Protein AF-A0A068MYV9-F1 (afdb_monomer_lite)

Secondary structure (DSSP, 8-state):
--EEEEEEES---HHHHHHHHHTS-SS-TTHHHHPPEEEEEEESTTSTT-EEEEEEETTEEEEEEESSHHHHHHHHHHHHTTTPPPPEEEEEEHHHHHHHHHHHT-EEEEE-TT------S-B-SS----TT-S-SSSSTT---S-------------HHHHHHHHHHHTT--

Sequence (173 aa):
MLSLSYVVGGPIDFSRTALARYAGRNRKLLDFADSMRVYVLLFNAGTDNEGIHTVQMGGRNKILMFASEDDATRYALLLEAQDFPPPTIEAMDSRDIEEFCQEAGYDYETVAEGMLAIPPEKNVAEPEWDPDGVLQAAREAQASDAGPTEEKPETEFSDAELENIRRRLEGLL

Foldseek 3Di:
DAKAKAWEWEPLVLPVVVVVVVPDDPPVPVVVVPWAKWKFWWDPPPDPTITTIWMDDPNATETETESDPVLNQVQQVLVVVLVDDRTDIDIDTVVSVVVVCVVLVHHYDYQYPPRHDHGGNHYDPDRPHDNPPPDPPPPVVPPDDDDDDDDDDDPDDDPVNVVVVVVVVVVPD

pLDDT: mean 71.31, std 19.79, range [30.95, 96.62]

Structure (mmCIF, N/CA/C/O backbone):
data_AF-A0A068MYV9-F1
#
_entry.id   AF-A0A068MYV9-F1
#
loop_
_atom_site.group_PDB
_atom_site.id
_atom_site.type_symbol
_atom_site.label_atom_id
_atom_site.label_alt_id
_atom_site.label_comp_id
_atom_site.label_asym_id
_atom_site.label_entity_id
_atom_site.label_seq_id
_atom_site.pdbx_PDB_ins_code
_atom_site.Cartn_x
_atom_site.Cartn_y
_atom_site.Cartn_z
_atom_site.occupancy
_atom_site.B_iso_or_equiv
_atom_site.auth_seq_id
_atom_site.auth_comp_id
_atom_site.auth_asym_id
_atom_site.auth_atom_id
_atom_site.pdbx_PDB_model_num
ATOM 1 N N . MET A 1 1 ? -14.840 2.133 -17.498 1.00 46.38 1 MET A N 1
ATOM 2 C CA . MET A 1 1 ? -14.265 2.563 -16.209 1.00 46.38 1 MET A CA 1
ATOM 3 C C . MET A 1 1 ? -12.763 2.593 -16.426 1.00 46.38 1 MET A C 1
ATOM 5 O O . MET A 1 1 ? -12.207 1.547 -16.719 1.00 46.38 1 MET A O 1
ATOM 9 N N . LEU A 1 2 ? -12.153 3.778 -16.483 1.00 47.78 2 LEU A N 1
ATOM 10 C CA . LEU A 1 2 ? -10.697 3.901 -16.602 1.00 47.78 2 LEU A CA 1
ATOM 11 C C . LEU A 1 2 ? -10.122 3.660 -15.204 1.00 47.78 2 LEU A C 1
ATOM 13 O O . LEU A 1 2 ? -10.666 4.192 -14.238 1.00 47.78 2 LEU A O 1
ATOM 17 N N . SER A 1 3 ? -9.110 2.807 -15.101 1.00 59.75 3 SER A N 1
ATOM 18 C CA . SER A 1 3 ? -8.414 2.534 -13.849 1.00 59.75 3 SER A CA 1
ATOM 19 C C . SER A 1 3 ? -6.960 2.945 -14.012 1.00 59.75 3 SER A C 1
ATOM 21 O O . SER A 1 3 ? -6.414 2.769 -15.104 1.00 59.75 3 SER A O 1
ATOM 23 N N . LEU A 1 4 ? -6.394 3.567 -12.978 1.00 62.25 4 LEU A N 1
ATOM 24 C CA . LEU A 1 4 ? -5.012 4.029 -12.979 1.00 62.25 4 LEU A CA 1
ATOM 25 C C . LEU A 1 4 ? -4.287 3.609 -11.705 1.00 62.25 4 LEU A C 1
ATOM 27 O O . LEU A 1 4 ? -4.865 3.642 -10.622 1.00 62.25 4 LEU A O 1
ATOM 31 N N . SER A 1 5 ? -3.021 3.241 -11.847 1.00 68.94 5 SER A N 1
ATOM 32 C CA . SER A 1 5 ? -2.115 2.974 -10.727 1.00 68.94 5 SER A CA 1
ATOM 33 C C . SER A 1 5 ? -1.426 4.263 -10.284 1.00 68.94 5 SER A C 1
ATOM 35 O O . SER A 1 5 ? -0.937 5.017 -11.130 1.00 68.94 5 SER A O 1
ATOM 37 N N . TYR A 1 6 ? -1.389 4.510 -8.972 1.00 73.00 6 TYR A N 1
ATOM 38 C CA . TYR A 1 6 ? -0.860 5.744 -8.392 1.00 73.00 6 TYR A CA 1
ATOM 39 C C . TYR A 1 6 ? -0.249 5.519 -6.992 1.00 73.00 6 TYR A C 1
ATOM 41 O O . TYR A 1 6 ? -0.622 4.568 -6.302 1.00 73.00 6 TYR A O 1
ATOM 49 N N . VAL A 1 7 ? 0.691 6.364 -6.553 1.00 69.75 7 VAL A N 1
ATOM 50 C CA . VAL A 1 7 ? 1.304 6.294 -5.210 1.00 69.75 7 VAL A CA 1
ATOM 51 C C . VAL A 1 7 ? 0.941 7.547 -4.430 1.00 69.75 7 VAL A C 1
ATOM 53 O O . VAL A 1 7 ? 1.348 8.647 -4.786 1.00 69.75 7 VAL A O 1
ATOM 56 N N . VAL A 1 8 ? 0.194 7.381 -3.345 1.00 68.75 8 VAL A N 1
ATOM 57 C CA . VAL A 1 8 ? -0.114 8.491 -2.441 1.00 68.75 8 VAL A CA 1
ATOM 58 C C . VAL A 1 8 ? 0.996 8.575 -1.398 1.00 68.75 8 VAL A C 1
ATOM 60 O O . VAL A 1 8 ? 1.297 7.569 -0.753 1.00 68.75 8 VAL A O 1
ATOM 63 N N . GLY A 1 9 ? 1.583 9.760 -1.215 1.00 53.81 9 GLY A N 1
ATOM 64 C CA . GLY A 1 9 ? 2.523 10.025 -0.123 1.00 53.81 9 GLY A CA 1
ATOM 65 C C . GLY A 1 9 ? 2.095 11.192 0.765 1.00 53.81 9 GLY A C 1
ATOM 66 O O . GLY A 1 9 ? 1.185 11.949 0.444 1.00 53.81 9 GLY A O 1
ATOM 67 N N . GLY A 1 10 ? 2.738 11.252 1.924 1.00 54.00 10 GLY A N 1
ATOM 68 C CA . GLY A 1 10 ? 2.456 12.098 3.085 1.00 54.00 10 GLY A CA 1
ATOM 69 C C . GLY A 1 10 ? 3.138 11.455 4.302 1.00 54.00 10 GLY A C 1
ATOM 70 O O . GLY A 1 10 ? 3.766 10.409 4.133 1.00 54.00 10 GLY A O 1
ATOM 71 N N . PRO A 1 11 ? 3.050 12.000 5.529 1.00 50.38 11 PRO A N 1
ATOM 72 C CA . PRO A 1 11 ? 3.545 11.316 6.724 1.00 50.38 11 PRO A CA 1
ATOM 73 C C . PRO A 1 11 ? 2.639 10.119 7.041 1.00 50.38 11 PRO A C 1
ATOM 75 O O . PRO A 1 11 ? 1.851 10.134 7.986 1.00 50.38 11 PRO A O 1
ATOM 78 N N . ILE A 1 12 ? 2.724 9.076 6.220 1.00 54.69 12 ILE A N 1
ATOM 79 C CA . ILE A 1 12 ? 2.036 7.809 6.404 1.00 54.69 12 ILE A CA 1
ATOM 80 C C . ILE A 1 12 ? 2.857 7.003 7.415 1.00 54.69 12 ILE A C 1
ATOM 82 O O . ILE A 1 12 ? 3.442 5.969 7.129 1.00 54.69 12 ILE A O 1
ATOM 86 N N . ASP A 1 13 ? 2.969 7.535 8.628 1.00 58.72 13 ASP A N 1
ATOM 87 C CA . ASP A 1 13 ? 3.789 6.955 9.682 1.00 58.72 13 ASP A CA 1
ATOM 88 C C . ASP A 1 13 ? 3.028 5.825 10.376 1.00 58.72 13 ASP A C 1
ATOM 90 O O . ASP A 1 13 ? 2.658 5.902 11.553 1.00 58.72 13 ASP A O 1
ATOM 94 N N . PHE A 1 14 ? 2.740 4.760 9.632 1.00 58.34 14 PHE A N 1
ATOM 95 C CA . PHE A 1 14 ? 2.042 3.605 10.180 1.00 58.34 14 PHE A CA 1
ATOM 96 C C . PHE A 1 14 ? 2.845 2.952 11.309 1.00 58.34 14 PHE A C 1
ATOM 98 O O . PHE A 1 14 ? 2.265 2.501 12.294 1.00 58.34 14 PHE A O 1
ATOM 105 N N . SER A 1 15 ? 4.178 2.982 11.219 1.00 47.50 15 SER A N 1
ATOM 106 C CA . SER A 1 15 ? 5.093 2.379 12.192 1.00 47.50 15 SER A CA 1
ATOM 107 C C . SER A 1 15 ? 5.082 3.078 13.558 1.00 47.50 15 SER A C 1
ATOM 109 O O . SER A 1 15 ? 4.990 2.409 14.596 1.00 47.50 15 SER A O 1
ATOM 111 N N . ARG A 1 16 ? 5.143 4.419 13.621 1.00 50.44 16 ARG A N 1
ATOM 112 C CA . ARG A 1 16 ? 5.046 5.139 14.908 1.00 50.44 16 ARG A CA 1
ATOM 113 C C . ARG A 1 16 ? 3.612 5.224 15.397 1.00 50.44 16 ARG A C 1
ATOM 115 O O . ARG A 1 16 ? 3.406 5.189 16.611 1.00 50.44 16 ARG A O 1
ATOM 122 N N . THR A 1 17 ? 2.631 5.285 14.499 1.00 50.41 17 THR A N 1
ATOM 123 C CA . THR A 1 17 ? 1.217 5.319 14.885 1.00 50.41 17 THR A CA 1
ATOM 124 C C . THR A 1 17 ? 0.790 3.991 15.512 1.00 50.41 17 THR A C 1
ATOM 126 O O . THR A 1 17 ? 0.163 3.992 16.573 1.00 50.41 17 THR A O 1
ATOM 129 N N . ALA A 1 18 ? 1.239 2.865 14.952 1.00 49.78 18 ALA A N 1
ATOM 130 C CA . ALA A 1 18 ? 1.150 1.546 15.563 1.00 49.78 18 ALA A CA 1
ATOM 131 C C . ALA A 1 18 ? 1.759 1.572 16.976 1.00 49.78 18 ALA A C 1
ATOM 133 O O . ALA A 1 18 ? 1.032 1.484 17.968 1.00 49.78 18 ALA A O 1
ATOM 134 N N . LEU A 1 19 ? 3.078 1.769 17.109 1.00 48.09 19 LEU A N 1
ATOM 135 C CA . LEU A 1 19 ? 3.793 1.671 18.395 1.00 48.09 19 LEU A CA 1
ATOM 136 C C . LEU A 1 19 ? 3.258 2.616 19.488 1.00 48.09 19 LEU A C 1
ATOM 138 O O . LEU A 1 19 ? 3.126 2.201 20.644 1.00 48.09 19 LEU A O 1
ATOM 142 N N . ALA A 1 20 ? 2.890 3.853 19.144 1.00 52.88 20 ALA A N 1
ATOM 143 C CA . ALA A 1 20 ? 2.292 4.801 20.085 1.00 52.88 20 ALA A CA 1
ATOM 144 C C . ALA A 1 20 ? 0.920 4.330 20.605 1.00 52.88 20 ALA A C 1
ATOM 146 O O . ALA A 1 20 ? 0.582 4.566 21.769 1.00 52.88 20 ALA A O 1
ATOM 147 N N . ARG A 1 21 ? 0.138 3.611 19.788 1.00 53.53 21 ARG A N 1
ATOM 148 C CA . ARG A 1 21 ? -1.152 3.025 20.189 1.00 53.53 21 ARG A CA 1
ATOM 149 C C . ARG A 1 21 ? -0.988 1.791 21.083 1.00 53.53 21 ARG A C 1
ATOM 151 O O . ARG A 1 21 ? -1.820 1.603 21.978 1.00 53.53 21 ARG A O 1
ATOM 158 N N . TYR A 1 22 ? 0.069 0.993 20.892 1.00 50.81 22 TYR A N 1
ATOM 159 C CA . TYR A 1 22 ? 0.366 -0.197 21.712 1.00 50.81 22 TYR A CA 1
ATOM 160 C C . TYR A 1 22 ? 0.890 0.142 23.117 1.00 50.81 22 TYR A C 1
ATOM 162 O O . TYR A 1 22 ? 0.742 -0.660 24.039 1.00 50.81 22 TYR A O 1
ATOM 170 N N . ALA A 1 23 ? 1.457 1.335 23.320 1.00 52.28 23 ALA A N 1
ATOM 171 C CA . ALA A 1 23 ? 2.151 1.701 24.556 1.00 52.28 23 ALA A CA 1
ATOM 172 C C . ALA A 1 23 ? 1.248 2.063 25.761 1.00 52.28 23 ALA A C 1
ATOM 174 O O . ALA A 1 23 ? 1.778 2.395 26.821 1.00 52.28 23 ALA A O 1
ATOM 175 N N . GLY A 1 24 ? -0.092 2.016 25.659 1.00 48.81 24 GLY A N 1
ATOM 176 C CA . GLY A 1 24 ? -0.922 2.655 26.696 1.00 48.81 24 GLY A CA 1
ATOM 177 C C . GLY A 1 24 ? -2.366 2.208 26.926 1.00 48.81 24 GLY A C 1
ATOM 178 O O . GLY A 1 24 ? -3.101 2.969 27.555 1.00 48.81 24 GLY A O 1
ATOM 179 N N . ARG A 1 25 ? -2.841 1.035 26.477 1.00 52.06 25 ARG A N 1
ATOM 180 C CA . ARG A 1 25 ? -4.256 0.651 26.707 1.00 52.06 25 ARG A CA 1
ATOM 181 C C . ARG A 1 25 ? -4.455 -0.773 27.219 1.00 52.06 25 ARG A C 1
ATOM 183 O O . ARG A 1 25 ? -4.482 -1.741 26.474 1.00 52.06 25 ARG A O 1
ATOM 190 N N . ASN A 1 26 ? -4.750 -0.862 28.515 1.00 51.12 26 ASN A N 1
ATOM 191 C CA . ASN A 1 26 ? -5.072 -2.086 29.257 1.00 51.12 26 ASN A CA 1
ATOM 192 C C . ASN A 1 26 ? -6.508 -2.614 29.015 1.00 51.12 26 ASN A C 1
ATOM 194 O O . ASN A 1 26 ? -7.128 -3.197 29.902 1.00 51.12 26 ASN A O 1
ATOM 198 N N . ARG A 1 27 ? -7.099 -2.374 27.835 1.00 50.22 27 ARG A N 1
ATOM 199 C CA . ARG A 1 27 ? -8.462 -2.840 27.527 1.00 50.22 27 ARG A CA 1
ATOM 200 C C . ARG A 1 27 ? -8.742 -2.899 26.024 1.00 50.22 27 ARG A C 1
ATOM 202 O O . ARG A 1 27 ? -9.567 -2.125 25.568 1.00 50.22 27 ARG A O 1
ATOM 209 N N . LYS A 1 28 ? -8.063 -3.766 25.259 1.00 48.97 28 LYS A N 1
ATOM 210 C CA . LYS A 1 28 ? -8.470 -4.148 23.880 1.00 48.97 28 LYS A CA 1
ATOM 211 C C . LYS A 1 28 ? -7.760 -5.416 23.346 1.00 48.97 28 LYS A C 1
ATOM 213 O O . LYS A 1 28 ? -7.499 -5.546 22.162 1.00 48.97 28 LYS A O 1
ATOM 218 N N . LEU A 1 29 ? -7.477 -6.394 24.212 1.00 52.38 29 LEU A N 1
ATOM 219 C CA . LEU A 1 29 ? -6.915 -7.699 23.803 1.00 52.38 29 LEU A CA 1
ATOM 220 C C . LEU A 1 29 ? -7.854 -8.501 22.872 1.00 52.38 29 LEU A C 1
ATOM 222 O O . LEU A 1 29 ? -7.386 -9.335 22.112 1.00 52.38 29 LEU A O 1
ATOM 226 N N . LEU A 1 30 ? -9.163 -8.221 22.916 1.00 51.84 30 LEU A N 1
ATOM 227 C CA . LEU A 1 30 ? -10.167 -8.782 22.000 1.00 51.84 30 LEU A CA 1
ATOM 228 C C . LEU A 1 30 ? -10.214 -8.061 20.650 1.00 51.84 30 LEU A C 1
ATOM 230 O O . LEU A 1 30 ? -10.486 -8.699 19.646 1.00 51.84 30 LEU A O 1
ATOM 234 N N . ASP A 1 31 ? -9.880 -6.769 20.609 1.00 51.03 31 ASP A N 1
ATOM 235 C CA . ASP A 1 31 ? -9.729 -6.060 19.340 1.00 51.03 31 ASP A CA 1
ATOM 236 C C . ASP A 1 31 ? -8.522 -6.629 18.580 1.00 51.03 31 ASP A C 1
ATOM 238 O O . ASP A 1 31 ? -8.627 -6.890 17.391 1.00 51.03 31 ASP A O 1
ATOM 242 N N . PHE A 1 32 ? -7.391 -6.899 19.237 1.00 49.75 32 PHE A N 1
ATOM 243 C CA . PHE A 1 32 ? -6.239 -7.565 18.601 1.00 49.75 32 PHE A CA 1
ATOM 244 C C . PHE A 1 32 ? -6.507 -8.986 18.110 1.00 49.75 32 PHE A C 1
ATOM 246 O O . PHE A 1 32 ? -5.785 -9.470 17.248 1.00 49.75 32 PHE A O 1
ATOM 253 N N . ALA A 1 33 ? -7.508 -9.664 18.668 1.00 51.03 33 ALA A N 1
ATOM 254 C CA . ALA A 1 33 ? -7.841 -11.021 18.258 1.00 51.03 33 ALA A CA 1
ATOM 255 C C . ALA A 1 33 ? -8.609 -11.066 16.925 1.00 51.03 33 ALA A C 1
ATOM 257 O O . ALA A 1 33 ? -8.651 -12.127 16.311 1.00 51.03 33 ALA A O 1
ATOM 258 N N . ASP A 1 34 ? -9.188 -9.938 16.498 1.00 57.41 34 ASP A N 1
ATOM 259 C CA . ASP A 1 34 ? -10.055 -9.848 15.316 1.00 57.41 34 ASP A CA 1
ATOM 260 C C . ASP A 1 34 ? -9.450 -9.009 14.178 1.00 57.41 34 ASP A C 1
ATOM 262 O O . ASP A 1 34 ? -10.072 -8.866 13.128 1.00 57.41 34 ASP A O 1
ATOM 266 N N . SER A 1 35 ? -8.243 -8.452 14.349 1.00 65.88 35 SER A N 1
ATOM 267 C CA . SER A 1 35 ? -7.523 -7.888 13.209 1.00 65.88 35 SER A CA 1
ATOM 268 C C . SER A 1 35 ? -6.803 -8.961 12.419 1.00 65.88 35 SER A C 1
ATOM 270 O O . SER A 1 35 ? -6.075 -9.797 12.960 1.00 65.88 35 SER A O 1
ATOM 272 N N . MET A 1 36 ? -6.982 -8.910 11.103 1.00 84.81 36 MET A N 1
ATOM 273 C CA . MET A 1 36 ? -6.247 -9.767 10.193 1.00 84.81 36 MET A CA 1
ATOM 274 C C . MET A 1 36 ? -4.949 -9.084 9.784 1.00 84.81 36 MET A C 1
ATOM 276 O O . MET A 1 36 ? -4.920 -7.892 9.475 1.00 84.81 36 MET A O 1
ATOM 280 N N . ARG A 1 37 ? -3.865 -9.862 9.781 1.00 89.50 37 ARG A N 1
ATOM 281 C CA . ARG A 1 37 ? -2.623 -9.445 9.138 1.00 89.50 37 ARG A CA 1
ATOM 282 C C . ARG A 1 37 ? -2.862 -9.414 7.633 1.00 89.50 37 ARG A C 1
ATOM 284 O O . ARG A 1 37 ? -3.280 -10.419 7.065 1.00 89.50 37 ARG A O 1
ATOM 291 N N . VAL A 1 38 ? -2.580 -8.275 7.021 1.00 94.44 38 VAL A N 1
ATOM 292 C CA . VAL A 1 38 ? -2.631 -8.066 5.574 1.00 94.44 38 VAL A CA 1
ATOM 293 C C . VAL A 1 38 ? -1.283 -7.565 5.082 1.00 94.44 38 VAL A C 1
ATOM 295 O O . VAL A 1 38 ? -0.453 -7.108 5.866 1.00 94.44 38 VAL A O 1
ATOM 298 N N . TYR A 1 39 ? -1.072 -7.652 3.779 1.00 95.12 39 TYR A N 1
ATOM 299 C CA . TYR A 1 39 ? 0.134 -7.211 3.103 1.00 95.12 39 TYR A CA 1
ATOM 300 C C . TYR A 1 39 ? -0.226 -6.092 2.136 1.00 95.12 39 TYR A C 1
ATOM 302 O O . TYR A 1 39 ? -1.186 -6.213 1.372 1.00 95.12 39 TYR A O 1
ATOM 310 N N . VAL A 1 40 ? 0.525 -4.999 2.174 1.00 94.44 40 VAL A N 1
ATOM 311 C CA . VAL A 1 40 ? 0.358 -3.850 1.275 1.00 94.44 40 VAL A CA 1
ATOM 312 C C . VAL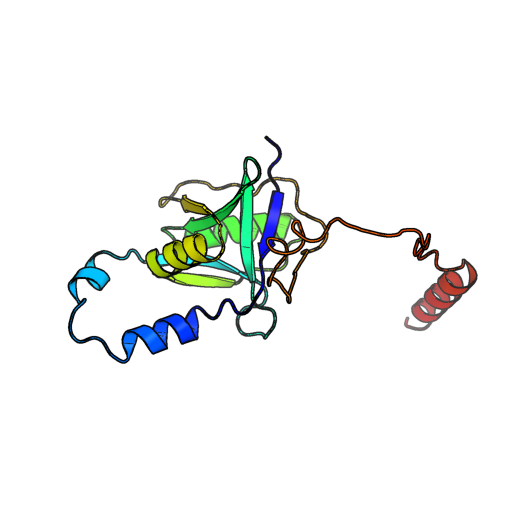 A 1 40 ? 1.678 -3.535 0.583 1.00 94.44 40 VAL A C 1
ATOM 314 O O . VAL A 1 40 ? 2.739 -4.003 0.996 1.00 94.44 40 VAL A O 1
ATOM 317 N N . LEU A 1 41 ? 1.605 -2.755 -0.493 1.00 93.88 41 LEU A N 1
ATOM 318 C CA . LEU A 1 41 ? 2.769 -2.351 -1.274 1.00 93.88 41 LEU A CA 1
ATOM 319 C C . LEU A 1 41 ? 3.137 -0.910 -0.937 1.00 93.88 41 LEU A C 1
ATOM 321 O O . LEU A 1 41 ? 2.336 0.005 -1.155 1.00 93.88 41 LEU A O 1
ATOM 325 N N . LEU A 1 42 ? 4.357 -0.719 -0.450 1.00 91.25 42 LEU A N 1
ATOM 326 C CA . LEU A 1 42 ? 4.938 0.583 -0.153 1.00 91.25 42 LEU A CA 1
ATOM 327 C C . LEU A 1 42 ? 6.023 0.934 -1.167 1.00 91.25 42 LEU A C 1
ATOM 329 O O . LEU A 1 42 ? 6.755 0.078 -1.652 1.00 91.25 42 LEU A O 1
ATOM 333 N N . PHE A 1 43 ? 6.164 2.217 -1.447 1.00 88.25 43 PHE A N 1
ATOM 334 C CA . PHE A 1 43 ? 7.234 2.781 -2.253 1.00 88.25 43 PHE A CA 1
ATOM 335 C C . PHE A 1 43 ? 8.095 3.686 -1.377 1.00 88.25 43 PHE A C 1
ATOM 337 O O . PHE A 1 43 ? 7.578 4.386 -0.509 1.00 88.25 43 PHE A O 1
ATOM 344 N N . ASN A 1 44 ? 9.412 3.668 -1.609 1.00 84.00 44 ASN A N 1
ATOM 345 C CA . ASN A 1 44 ? 10.400 4.425 -0.829 1.00 84.00 44 ASN A CA 1
ATOM 346 C C . ASN A 1 44 ? 10.316 4.172 0.693 1.00 84.00 44 ASN A C 1
ATOM 348 O O . ASN A 1 44 ? 10.494 5.098 1.489 1.00 84.00 44 ASN A O 1
ATOM 352 N N . ALA A 1 45 ? 10.034 2.926 1.091 1.00 83.25 45 ALA A N 1
ATOM 353 C CA . ALA A 1 45 ? 9.875 2.555 2.494 1.00 83.25 45 ALA A CA 1
ATOM 354 C C . ALA A 1 45 ? 11.110 2.930 3.338 1.00 83.25 45 ALA A C 1
ATOM 356 O O . ALA A 1 45 ? 12.251 2.699 2.926 1.00 83.25 45 ALA A O 1
ATOM 357 N N . GLY A 1 46 ? 10.885 3.500 4.523 1.00 77.25 46 GLY A N 1
ATOM 358 C CA . GLY A 1 46 ? 11.946 3.928 5.440 1.00 77.25 46 GLY A CA 1
ATOM 359 C C . GLY A 1 46 ? 12.661 5.226 5.043 1.00 77.25 46 GLY A C 1
ATOM 360 O O . GLY A 1 46 ? 13.745 5.505 5.558 1.00 77.25 46 GLY A O 1
ATOM 361 N N . THR A 1 47 ? 12.076 6.015 4.140 1.00 79.31 47 THR A N 1
ATOM 362 C CA . THR A 1 47 ? 12.566 7.347 3.756 1.00 79.31 47 THR A CA 1
ATOM 363 C C . THR A 1 47 ? 11.539 8.428 4.093 1.00 79.31 47 THR A C 1
ATOM 365 O O . THR A 1 47 ? 10.383 8.125 4.373 1.00 79.31 47 THR A O 1
ATOM 368 N N . ASP A 1 48 ? 11.935 9.700 4.012 1.00 71.75 48 ASP A N 1
ATOM 369 C CA . ASP A 1 48 ? 11.018 10.833 4.218 1.00 71.75 48 ASP A CA 1
ATOM 370 C C . ASP A 1 48 ? 9.916 10.931 3.134 1.00 71.75 48 ASP A C 1
ATOM 372 O O . ASP A 1 48 ? 8.947 11.665 3.310 1.00 71.75 48 ASP A O 1
ATOM 376 N N . ASN A 1 49 ? 10.042 10.171 2.035 1.00 72.12 49 ASN A N 1
ATOM 377 C CA . ASN A 1 49 ? 9.125 10.161 0.888 1.00 72.12 49 ASN A CA 1
ATOM 378 C C . ASN A 1 49 ? 8.404 8.810 0.726 1.00 72.12 49 ASN A C 1
ATOM 380 O O . ASN A 1 49 ? 8.167 8.360 -0.400 1.00 72.12 49 ASN A O 1
ATOM 384 N N . GLU A 1 50 ? 8.106 8.140 1.839 1.00 82.31 50 GLU A N 1
ATOM 385 C CA . GLU A 1 50 ? 7.336 6.895 1.852 1.00 82.31 50 GLU A CA 1
ATOM 386 C C . GLU A 1 50 ? 5.904 7.116 1.328 1.00 82.31 50 GLU A C 1
ATOM 388 O O . GLU A 1 50 ? 5.251 8.121 1.625 1.00 82.31 50 GLU A O 1
ATOM 393 N N . GLY A 1 51 ? 5.411 6.171 0.527 1.00 85.75 51 GLY A N 1
ATOM 394 C CA . GLY A 1 51 ? 4.065 6.220 -0.037 1.00 85.75 51 GLY A CA 1
ATOM 395 C C . GLY A 1 51 ? 3.444 4.839 -0.197 1.00 85.75 51 GLY A C 1
ATOM 396 O O . GLY A 1 51 ? 4.145 3.850 -0.407 1.00 85.75 51 GLY A O 1
ATOM 397 N N . ILE A 1 52 ? 2.115 4.769 -0.122 1.00 89.31 52 ILE A N 1
ATOM 398 C CA . ILE A 1 52 ? 1.356 3.528 -0.299 1.00 89.31 52 ILE A CA 1
ATOM 399 C C . ILE A 1 52 ? 0.799 3.435 -1.717 1.00 89.31 52 ILE A C 1
ATOM 401 O O . ILE A 1 52 ? 0.306 4.414 -2.289 1.00 89.31 52 ILE A O 1
ATOM 405 N N . HIS A 1 53 ? 0.880 2.243 -2.303 1.00 90.88 53 HIS A N 1
ATOM 406 C CA . HIS A 1 53 ? 0.305 1.990 -3.613 1.00 90.88 53 HIS A CA 1
ATOM 407 C C . HIS A 1 53 ? -1.226 2.036 -3.564 1.00 90.88 53 HIS A C 1
ATOM 409 O O . HIS A 1 53 ? -1.864 1.381 -2.737 1.00 90.88 53 HIS A O 1
ATOM 415 N N . THR A 1 54 ? -1.815 2.761 -4.511 1.00 89.88 54 THR A N 1
ATOM 416 C CA . THR A 1 54 ? -3.259 2.844 -4.707 1.00 89.88 54 THR A CA 1
ATOM 417 C C . THR A 1 54 ? -3.640 2.540 -6.149 1.00 89.88 54 THR A C 1
ATOM 419 O O . THR A 1 54 ? -2.896 2.804 -7.097 1.00 89.88 54 THR A O 1
ATOM 422 N N . VAL A 1 55 ? -4.848 2.014 -6.315 1.00 89.00 55 VAL A N 1
ATOM 423 C CA . VAL A 1 55 ? -5.485 1.830 -7.613 1.00 89.00 55 VAL A CA 1
ATOM 424 C C . VAL A 1 55 ? -6.732 2.695 -7.668 1.00 89.00 55 VAL A C 1
ATOM 426 O O . VAL A 1 55 ? -7.629 2.584 -6.834 1.00 89.00 55 VAL A O 1
ATOM 429 N N . GLN A 1 56 ? -6.820 3.556 -8.670 1.00 83.81 56 GLN A N 1
ATOM 430 C CA . GLN A 1 56 ? -8.019 4.326 -8.934 1.00 83.81 56 GLN A CA 1
ATOM 431 C C . GLN A 1 56 ? -9.024 3.451 -9.685 1.00 83.81 56 GLN A C 1
ATOM 433 O O . GLN A 1 56 ? -8.738 2.963 -10.779 1.00 83.81 56 GLN A O 1
ATOM 438 N N . MET A 1 57 ? -10.219 3.258 -9.128 1.00 79.19 57 MET A N 1
ATOM 439 C CA . MET A 1 57 ? -11.328 2.575 -9.803 1.00 79.19 57 MET A CA 1
ATOM 440 C C . MET A 1 57 ? -12.621 3.353 -9.594 1.00 79.19 57 MET A C 1
ATOM 442 O O . MET A 1 57 ? -13.038 3.611 -8.467 1.00 79.19 57 MET A O 1
ATOM 446 N N . GLY A 1 58 ? -13.274 3.738 -10.693 1.00 78.38 58 GLY A N 1
ATOM 447 C CA . GLY A 1 58 ? -14.532 4.487 -10.622 1.00 78.38 58 GLY A CA 1
ATOM 448 C C . GLY A 1 58 ? -14.390 5.868 -9.970 1.00 78.38 58 GLY A C 1
ATOM 449 O O . GLY A 1 58 ? -15.331 6.325 -9.332 1.00 78.38 58 GLY A O 1
ATOM 450 N N . GLY A 1 59 ? -13.223 6.512 -10.112 1.00 80.56 59 GLY A N 1
ATOM 451 C CA . GLY A 1 59 ? -12.950 7.846 -9.564 1.00 80.56 59 GLY A CA 1
ATOM 452 C C . GLY A 1 59 ? -12.610 7.877 -8.072 1.00 80.56 59 GLY A C 1
ATOM 453 O O . GLY A 1 59 ? -12.555 8.958 -7.498 1.00 80.5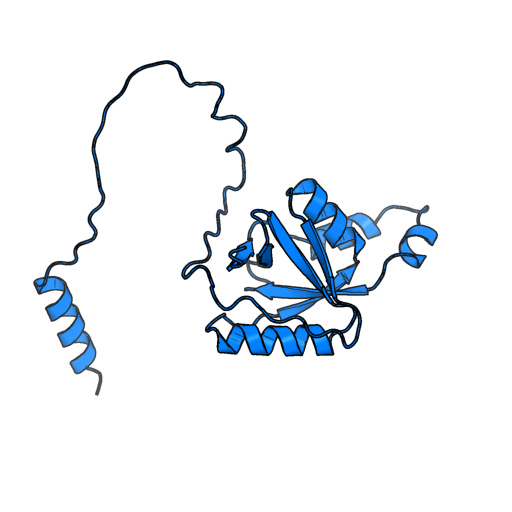6 59 GLY A O 1
ATOM 454 N N . ARG A 1 60 ? -12.389 6.717 -7.440 1.00 82.38 60 ARG A N 1
ATOM 455 C CA . ARG A 1 60 ? -11.946 6.615 -6.044 1.00 82.38 60 ARG A CA 1
ATOM 456 C C . ARG A 1 60 ? -10.622 5.870 -5.960 1.00 82.38 60 ARG A C 1
ATOM 458 O O . ARG A 1 60 ? -10.433 4.890 -6.685 1.00 82.38 60 ARG A O 1
ATOM 465 N N . ASN A 1 61 ? -9.734 6.330 -5.085 1.00 85.38 61 ASN A N 1
ATOM 466 C CA . ASN A 1 61 ? -8.439 5.700 -4.844 1.00 85.38 61 ASN A CA 1
ATOM 467 C C . ASN A 1 61 ? -8.609 4.591 -3.805 1.00 85.38 61 ASN A C 1
ATOM 469 O O . ASN A 1 61 ? -9.158 4.827 -2.729 1.00 85.38 61 ASN A O 1
ATOM 473 N N . LYS A 1 62 ? -8.160 3.384 -4.149 1.00 90.69 62 LYS A N 1
ATOM 474 C CA . LYS A 1 62 ? -8.264 2.185 -3.317 1.00 90.69 62 LYS A CA 1
ATOM 475 C C . LYS A 1 62 ? -6.887 1.668 -2.936 1.00 90.69 62 LYS A C 1
ATOM 477 O O . LYS A 1 62 ? -6.050 1.483 -3.815 1.00 90.69 62 LYS A O 1
ATOM 482 N N . ILE A 1 63 ? -6.689 1.351 -1.664 1.00 92.44 63 ILE A N 1
ATOM 483 C CA . ILE A 1 63 ? -5.543 0.560 -1.202 1.00 92.44 63 ILE A CA 1
ATOM 484 C C . ILE A 1 63 ? -5.879 -0.924 -1.340 1.00 92.44 63 ILE A C 1
ATOM 486 O O . ILE A 1 63 ? -6.936 -1.369 -0.889 1.00 92.44 63 ILE A O 1
ATOM 490 N N . LEU A 1 64 ? -4.986 -1.696 -1.957 1.00 94.44 64 LEU A N 1
ATOM 491 C CA . LEU A 1 64 ? -5.124 -3.150 -2.027 1.00 94.44 64 LEU A CA 1
ATOM 492 C C . LEU A 1 64 ? -4.478 -3.796 -0.799 1.00 94.44 64 LEU A C 1
ATOM 494 O O . LEU A 1 64 ? -3.288 -3.613 -0.553 1.00 94.44 64 LEU A O 1
ATOM 498 N N . MET A 1 65 ? -5.269 -4.565 -0.052 1.00 95.12 65 MET A N 1
ATOM 499 C CA . MET A 1 65 ? -4.832 -5.344 1.105 1.00 95.12 65 MET A CA 1
ATOM 500 C C . MET A 1 65 ? -4.819 -6.824 0.738 1.00 95.12 65 MET A C 1
ATOM 502 O O . MET A 1 65 ? -5.871 -7.432 0.548 1.00 95.12 65 MET A O 1
ATOM 506 N N . PHE A 1 66 ? -3.643 -7.425 0.641 1.00 96.50 66 PHE A N 1
ATOM 507 C CA . PHE A 1 66 ? -3.497 -8.834 0.293 1.00 96.50 66 PHE A CA 1
ATOM 508 C C . PHE A 1 66 ? -3.528 -9.696 1.554 1.00 96.50 66 PHE A C 1
ATOM 510 O O . PHE A 1 66 ? -2.841 -9.403 2.528 1.00 96.50 66 PHE A O 1
ATOM 517 N N . ALA A 1 67 ? -4.302 -10.780 1.547 1.00 94.81 67 ALA A N 1
ATOM 518 C CA . ALA A 1 67 ? -4.298 -11.747 2.648 1.00 94.81 67 ALA A CA 1
ATOM 519 C C . ALA A 1 67 ? -3.014 -12.603 2.679 1.00 94.81 67 ALA A C 1
ATOM 521 O O . ALA A 1 67 ? -2.644 -13.117 3.732 1.00 94.81 67 ALA A O 1
ATOM 522 N N . SER A 1 68 ? -2.335 -12.741 1.534 1.00 95.56 68 SER A N 1
ATOM 523 C CA . SER A 1 68 ? -1.108 -13.525 1.366 1.00 95.56 68 SER A CA 1
ATOM 524 C C . SER A 1 68 ? 0.045 -12.666 0.845 1.00 95.56 68 SER A C 1
ATOM 526 O O . SER A 1 68 ? -0.123 -11.875 -0.086 1.00 95.56 68 SER A O 1
ATOM 528 N N . GLU A 1 69 ? 1.230 -12.864 1.420 1.00 96.50 69 GLU A N 1
ATOM 529 C CA . GLU A 1 69 ? 2.478 -12.212 1.004 1.00 96.50 69 GLU A CA 1
ATOM 530 C C . GLU A 1 69 ? 2.885 -12.603 -0.422 1.00 96.50 69 GLU A C 1
ATOM 532 O O . GLU A 1 69 ? 3.347 -11.766 -1.201 1.00 96.50 69 GLU A O 1
ATOM 537 N N . ASP A 1 70 ? 2.657 -13.867 -0.788 1.00 96.62 70 ASP A N 1
ATOM 538 C CA . ASP A 1 70 ? 2.948 -14.380 -2.127 1.00 96.62 70 ASP A CA 1
ATOM 539 C C . ASP A 1 70 ? 2.090 -13.664 -3.179 1.00 96.62 70 ASP A C 1
ATOM 541 O O . ASP A 1 70 ? 2.568 -13.328 -4.263 1.00 96.62 70 ASP A O 1
ATOM 545 N N . ASP A 1 71 ? 0.825 -13.379 -2.861 1.00 96.25 71 ASP A N 1
ATOM 546 C CA . ASP A 1 71 ? -0.079 -12.655 -3.759 1.00 96.25 71 ASP A CA 1
ATOM 547 C C . ASP A 1 71 ? 0.343 -11.193 -3.928 1.00 96.25 71 ASP A C 1
ATOM 549 O O . ASP A 1 71 ? 0.357 -10.690 -5.055 1.00 96.25 71 ASP A O 1
ATOM 553 N N . ALA A 1 72 ? 0.764 -10.543 -2.839 1.00 96.00 72 ALA A N 1
ATOM 554 C CA . ALA A 1 72 ? 1.314 -9.190 -2.880 1.00 96.00 72 ALA A CA 1
ATOM 555 C C . ALA A 1 72 ? 2.603 -9.130 -3.716 1.00 96.00 72 ALA A C 1
ATOM 557 O O . ALA A 1 72 ? 2.764 -8.242 -4.553 1.00 96.00 72 ALA A O 1
ATOM 558 N N . THR A 1 73 ? 3.487 -10.120 -3.560 1.00 95.94 73 THR A N 1
ATOM 559 C CA . THR A 1 73 ? 4.741 -10.235 -4.318 1.00 95.94 73 THR A CA 1
ATOM 560 C C . THR A 1 73 ? 4.475 -10.449 -5.807 1.00 95.94 73 THR A C 1
ATOM 562 O O . THR A 1 73 ? 5.099 -9.812 -6.654 1.00 95.94 73 THR A O 1
ATOM 565 N N . ARG A 1 74 ? 3.505 -11.301 -6.164 1.00 95.19 74 ARG A N 1
ATOM 566 C CA . ARG A 1 74 ? 3.091 -11.471 -7.567 1.00 95.19 74 ARG A CA 1
ATOM 567 C C . ARG A 1 74 ? 2.562 -10.170 -8.157 1.00 95.19 74 ARG A C 1
ATOM 569 O O . ARG A 1 74 ? 2.894 -9.849 -9.293 1.00 95.19 74 ARG A O 1
ATOM 576 N N . TYR A 1 75 ? 1.762 -9.427 -7.400 1.00 95.12 75 TYR A N 1
ATOM 577 C CA . TYR A 1 75 ? 1.247 -8.138 -7.847 1.00 95.12 75 TYR A CA 1
ATOM 578 C C . TYR A 1 75 ? 2.367 -7.095 -8.013 1.00 95.12 75 TYR A C 1
ATOM 580 O O . TYR A 1 75 ? 2.383 -6.380 -9.013 1.00 95.12 75 TYR A O 1
ATOM 588 N N . ALA A 1 76 ? 3.345 -7.057 -7.102 1.00 94.12 76 ALA A N 1
ATOM 589 C CA . ALA A 1 76 ? 4.530 -6.202 -7.206 1.00 94.12 76 ALA A CA 1
ATOM 590 C C . ALA A 1 76 ? 5.322 -6.448 -8.499 1.00 94.12 76 ALA A C 1
ATOM 592 O O . ALA A 1 76 ? 5.630 -5.500 -9.216 1.00 94.12 76 ALA A O 1
ATOM 593 N N . LEU A 1 77 ? 5.550 -7.713 -8.867 1.00 93.69 77 LEU A N 1
ATOM 594 C CA . LEU A 1 77 ? 6.218 -8.064 -10.128 1.00 93.69 77 LEU A CA 1
ATOM 595 C C . LEU A 1 77 ? 5.466 -7.536 -11.361 1.00 93.69 77 LEU A C 1
ATOM 597 O O . LEU A 1 77 ? 6.083 -7.152 -12.354 1.00 93.69 77 LEU A O 1
ATOM 601 N N . LEU A 1 78 ? 4.130 -7.506 -11.314 1.00 92.31 78 LEU A N 1
ATOM 602 C CA . LEU A 1 78 ? 3.318 -6.951 -12.401 1.00 92.31 78 LEU A CA 1
ATOM 603 C C . LEU A 1 78 ? 3.414 -5.424 -12.483 1.00 92.31 78 LEU A C 1
ATOM 605 O O . LEU A 1 78 ? 3.274 -4.879 -13.577 1.00 92.31 78 LEU A O 1
ATOM 609 N N . LEU A 1 79 ? 3.627 -4.736 -11.359 1.00 91.12 79 LEU A N 1
ATOM 610 C CA . LEU A 1 79 ? 3.882 -3.294 -11.345 1.00 91.12 79 LEU A CA 1
ATOM 611 C C . LEU A 1 79 ? 5.266 -2.970 -11.908 1.00 91.12 79 LEU A C 1
ATOM 613 O O . LEU A 1 79 ? 5.379 -2.073 -12.738 1.00 91.12 79 LEU A O 1
ATOM 617 N N . GLU A 1 80 ? 6.298 -3.719 -11.518 1.00 89.25 80 GLU A N 1
ATOM 618 C CA . GLU A 1 80 ? 7.657 -3.553 -12.057 1.00 89.25 80 GLU A CA 1
ATOM 619 C C . GLU A 1 80 ? 7.690 -3.736 -13.579 1.00 89.25 80 GLU A C 1
ATOM 621 O O . GLU A 1 80 ? 8.341 -2.977 -14.292 1.00 89.25 80 GLU A O 1
ATOM 626 N N . ALA A 1 81 ? 6.924 -4.698 -14.104 1.00 90.38 81 ALA A N 1
ATOM 627 C CA . ALA A 1 81 ? 6.770 -4.900 -15.546 1.00 90.38 81 ALA A CA 1
ATOM 628 C C . ALA A 1 81 ? 6.091 -3.721 -16.274 1.00 90.38 81 ALA A C 1
ATOM 630 O O . ALA A 1 81 ? 6.118 -3.664 -17.502 1.00 90.38 81 ALA A O 1
ATOM 631 N N . GLN A 1 82 ? 5.473 -2.804 -15.527 1.00 86.94 82 GLN A N 1
ATOM 632 C CA . GLN A 1 82 ? 4.866 -1.560 -16.005 1.00 86.94 82 GLN A CA 1
ATOM 633 C C . GLN A 1 82 ? 5.730 -0.336 -15.656 1.00 86.94 82 GLN A C 1
ATOM 635 O O . GLN A 1 82 ? 5.207 0.771 -15.532 1.00 86.94 82 GLN A O 1
ATOM 640 N N . ASP A 1 83 ? 7.037 -0.542 -15.469 1.00 86.19 83 ASP A N 1
ATOM 641 C CA . ASP A 1 83 ? 8.039 0.483 -15.156 1.00 86.19 83 ASP A CA 1
ATOM 642 C C . ASP A 1 83 ? 7.820 1.212 -13.812 1.00 86.19 83 ASP A C 1
ATOM 644 O O . ASP A 1 83 ? 8.389 2.282 -13.581 1.00 86.19 83 ASP A O 1
ATOM 648 N N . PHE A 1 84 ? 7.042 0.641 -12.880 1.00 84.44 84 PHE A N 1
ATOM 649 C CA . PHE A 1 84 ? 7.066 1.121 -11.496 1.00 84.44 84 PHE A CA 1
ATOM 650 C C . PHE A 1 84 ? 8.389 0.744 -10.816 1.00 84.44 84 PHE A C 1
ATOM 652 O O . PHE A 1 84 ? 8.946 -0.323 -11.089 1.00 84.44 84 PHE A O 1
ATOM 659 N N . PRO A 1 85 ? 8.872 1.567 -9.866 1.00 86.62 85 PRO A N 1
ATOM 660 C CA . PRO A 1 85 ? 9.940 1.151 -8.966 1.00 86.62 85 PRO A CA 1
ATOM 661 C C . PRO A 1 85 ? 9.586 -0.158 -8.232 1.00 86.62 85 PRO A C 1
ATOM 663 O O . PRO A 1 85 ? 8.406 -0.458 -8.048 1.00 86.62 85 PRO A O 1
ATOM 666 N N . PRO A 1 86 ? 10.575 -0.932 -7.766 1.00 88.62 86 PRO A N 1
ATOM 667 C CA . PRO A 1 86 ? 10.298 -2.112 -6.956 1.00 88.62 86 PRO A CA 1
ATOM 668 C C . PRO A 1 86 ? 9.654 -1.692 -5.621 1.00 88.62 86 PRO A C 1
ATOM 670 O O . PRO A 1 86 ? 10.266 -0.913 -4.879 1.00 88.62 86 PRO A O 1
ATOM 673 N N . PRO A 1 87 ? 8.434 -2.160 -5.299 1.00 92.31 87 PRO A N 1
ATOM 674 C CA . PRO A 1 87 ? 7.786 -1.842 -4.036 1.00 92.31 87 PRO A CA 1
ATOM 675 C C . PRO A 1 87 ? 8.284 -2.760 -2.911 1.00 92.31 87 PRO A C 1
ATOM 677 O O . PRO A 1 87 ? 8.668 -3.909 -3.127 1.00 92.31 87 PRO A O 1
ATOM 680 N N . THR A 1 88 ? 8.208 -2.270 -1.679 1.00 93.38 88 THR A N 1
ATOM 681 C CA . THR A 1 88 ? 8.400 -3.061 -0.462 1.00 93.38 88 THR A CA 1
ATOM 682 C C . THR A 1 88 ? 7.062 -3.655 -0.034 1.00 93.38 88 THR A C 1
ATOM 684 O O . THR A 1 88 ? 6.082 -2.925 0.121 1.00 93.38 88 THR A O 1
ATOM 687 N N . ILE A 1 89 ? 7.017 -4.971 0.180 1.00 94.88 89 ILE A N 1
ATOM 688 C CA . ILE A 1 89 ? 5.857 -5.630 0.787 1.00 94.88 89 ILE A CA 1
ATOM 689 C C . ILE A 1 89 ? 5.940 -5.468 2.301 1.00 94.88 89 ILE A C 1
ATOM 691 O O . ILE A 1 89 ? 6.901 -5.932 2.911 1.00 94.88 89 ILE A O 1
ATOM 695 N N . GLU A 1 90 ? 4.930 -4.840 2.898 1.00 92.69 90 GLU A N 1
ATOM 696 C CA . GLU A 1 90 ? 4.869 -4.609 4.343 1.00 92.69 90 GLU A CA 1
ATOM 697 C C . GLU A 1 90 ? 3.650 -5.304 4.954 1.00 92.69 90 GLU A C 1
ATOM 699 O O . GLU A 1 90 ? 2.534 -5.222 4.432 1.00 92.69 90 GLU A O 1
ATOM 704 N N . ALA A 1 91 ? 3.871 -5.996 6.075 1.00 91.50 91 ALA A N 1
ATOM 705 C CA . ALA A 1 91 ? 2.821 -6.670 6.828 1.00 91.50 91 ALA A CA 1
ATOM 706 C C . ALA A 1 91 ? 2.200 -5.719 7.858 1.00 91.50 91 ALA A C 1
ATOM 708 O O . ALA A 1 91 ? 2.889 -5.197 8.733 1.00 91.50 91 ALA A O 1
ATOM 709 N N . MET A 1 92 ? 0.883 -5.544 7.799 1.00 88.50 92 MET A N 1
ATOM 710 C CA . MET A 1 92 ? 0.157 -4.534 8.568 1.00 88.50 92 MET A CA 1
ATOM 711 C C . MET A 1 92 ? -1.141 -5.085 9.168 1.00 88.50 92 MET A C 1
ATOM 713 O O . MET A 1 92 ? -1.643 -6.135 8.760 1.00 88.50 92 MET A O 1
ATOM 717 N N . ASP A 1 93 ? -1.679 -4.388 10.169 1.00 88.69 93 ASP A N 1
ATOM 718 C CA . ASP A 1 93 ? -3.013 -4.661 10.712 1.00 88.69 93 ASP A CA 1
ATOM 719 C C . ASP A 1 93 ? -4.061 -4.096 9.746 1.00 88.69 93 ASP A C 1
ATOM 721 O O . ASP A 1 93 ? -3.989 -2.921 9.376 1.00 88.69 93 ASP A O 1
ATOM 725 N N . SER A 1 94 ? -5.040 -4.910 9.339 1.00 90.19 94 SER A N 1
ATOM 726 C CA . SER A 1 94 ? -6.083 -4.459 8.412 1.00 90.19 94 SER A CA 1
ATOM 727 C C . SER A 1 94 ? -6.802 -3.208 8.914 1.00 90.19 94 SER A C 1
ATOM 729 O O . SER A 1 94 ? -7.103 -2.320 8.125 1.00 90.19 94 SER A O 1
ATOM 731 N N . ARG A 1 95 ? -7.002 -3.062 10.227 1.00 87.50 95 ARG A N 1
ATOM 732 C CA . ARG A 1 95 ? -7.708 -1.904 10.786 1.00 87.50 95 ARG A CA 1
ATOM 733 C C . ARG A 1 95 ? -6.894 -0.630 10.756 1.00 87.50 95 ARG A C 1
ATOM 735 O O . ARG A 1 95 ? -7.484 0.433 10.624 1.00 87.50 95 ARG A O 1
ATOM 742 N N . ASP A 1 96 ? -5.571 -0.720 10.878 1.00 85.50 96 ASP A N 1
ATOM 743 C CA . ASP A 1 96 ? -4.721 0.464 10.740 1.00 85.50 96 ASP A CA 1
ATOM 744 C C . ASP A 1 96 ? -4.860 1.041 9.317 1.00 85.50 96 ASP A C 1
ATOM 746 O O . ASP A 1 96 ? -4.920 2.259 9.150 1.00 85.50 96 ASP A O 1
ATOM 750 N N . ILE A 1 97 ? -4.999 0.173 8.304 1.00 87.81 97 ILE A N 1
ATOM 751 C CA . ILE A 1 97 ? -5.288 0.582 6.922 1.00 87.81 97 ILE A CA 1
ATOM 752 C C . ILE A 1 97 ? -6.715 1.123 6.784 1.00 87.81 97 ILE A C 1
ATOM 754 O O . ILE A 1 97 ? -6.910 2.165 6.165 1.00 87.81 97 ILE A O 1
ATOM 758 N N . GLU A 1 98 ? -7.716 0.454 7.361 1.00 89.94 98 GLU A N 1
ATOM 759 C CA . GLU A 1 98 ? -9.114 0.906 7.310 1.00 89.94 98 GLU A CA 1
ATOM 760 C C . GLU A 1 98 ? -9.301 2.293 7.949 1.00 89.94 98 GLU A C 1
ATOM 762 O O . GLU A 1 98 ? -9.968 3.150 7.366 1.00 89.94 98 GLU A O 1
ATOM 767 N N . GLU A 1 99 ? -8.688 2.532 9.114 1.00 85.31 99 GLU A N 1
ATOM 768 C CA . GLU A 1 99 ? -8.687 3.833 9.795 1.00 85.31 99 GLU A CA 1
ATOM 769 C C . GLU A 1 99 ? -8.003 4.900 8.933 1.00 85.31 99 GLU A C 1
ATOM 771 O O . GLU A 1 99 ? -8.561 5.981 8.740 1.00 8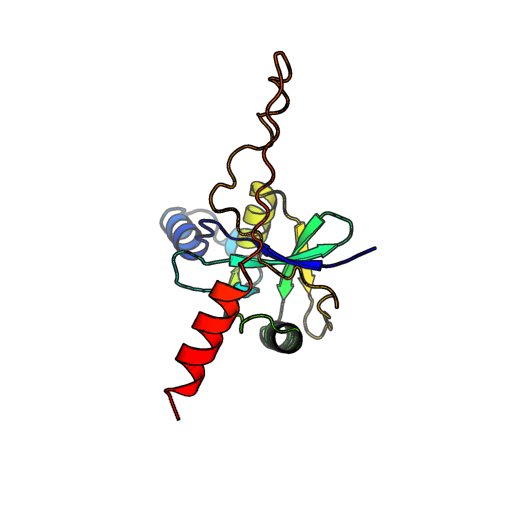5.31 99 GLU A O 1
ATOM 776 N N . PHE A 1 100 ? -6.840 4.588 8.351 1.00 84.75 100 PHE A N 1
ATOM 777 C CA . PHE A 1 100 ? -6.149 5.502 7.439 1.00 84.75 100 PHE A CA 1
ATOM 778 C C . PHE A 1 100 ? -7.003 5.859 6.222 1.00 84.75 100 PHE A C 1
ATOM 780 O O . PHE A 1 100 ? -7.128 7.033 5.875 1.00 84.75 100 PHE A O 1
ATOM 787 N N . CYS A 1 101 ? -7.642 4.866 5.601 1.00 86.81 101 CYS A N 1
ATOM 788 C CA . CYS A 1 101 ? -8.564 5.091 4.495 1.00 86.81 101 CYS A CA 1
ATOM 789 C C . CYS A 1 101 ? -9.717 6.012 4.904 1.00 86.81 101 CYS A C 1
ATOM 791 O O . CYS A 1 101 ? -10.055 6.939 4.169 1.00 86.81 101 CYS A O 1
ATOM 793 N N . GLN A 1 102 ? -10.287 5.810 6.093 1.00 86.12 102 GLN A N 1
ATOM 794 C CA . GLN A 1 102 ? -11.372 6.644 6.600 1.00 86.12 102 GLN A CA 1
ATOM 795 C C . GLN A 1 102 ? -10.938 8.098 6.846 1.00 86.12 102 GLN A C 1
ATOM 797 O O . GLN A 1 102 ? -11.688 9.014 6.509 1.00 86.12 102 GLN A O 1
ATOM 802 N N . GLU A 1 103 ? -9.758 8.318 7.428 1.00 81.00 103 GLU A N 1
ATOM 803 C CA . GLU A 1 103 ? -9.234 9.658 7.725 1.00 81.00 103 GLU A CA 1
ATOM 804 C C . GLU A 1 103 ? -8.822 10.417 6.458 1.00 81.00 103 GLU A C 1
ATOM 806 O O . GLU A 1 103 ? -9.101 11.611 6.336 1.00 81.00 103 GLU A O 1
ATOM 811 N N . ALA A 1 104 ? -8.202 9.726 5.499 1.00 79.19 104 ALA A N 1
ATOM 812 C CA . ALA A 1 104 ? -7.694 10.320 4.265 1.00 79.19 104 ALA A CA 1
ATOM 813 C C . ALA A 1 104 ? -8.721 10.348 3.113 1.00 79.19 104 ALA A C 1
ATOM 815 O O . ALA A 1 104 ? -8.460 10.940 2.068 1.00 79.19 104 ALA A O 1
ATOM 816 N N . GLY A 1 105 ? -9.896 9.732 3.288 1.00 83.00 105 GLY A N 1
ATOM 817 C CA . GLY A 1 105 ? -10.944 9.676 2.263 1.00 83.00 105 GLY A CA 1
ATOM 818 C C . GLY A 1 105 ? -10.659 8.686 1.129 1.00 83.00 105 GLY A C 1
ATOM 819 O O . GLY A 1 105 ? -11.181 8.849 0.024 1.00 83.00 105 GLY A O 1
ATOM 820 N N . TYR A 1 106 ? -9.842 7.667 1.392 1.00 87.19 106 TYR A N 1
ATOM 821 C CA . TYR A 1 106 ? -9.584 6.562 0.473 1.00 87.19 106 TYR A CA 1
ATOM 822 C C . TYR A 1 106 ? -10.531 5.393 0.729 1.00 87.19 106 TYR A C 1
ATOM 824 O O . TYR A 1 106 ? -11.133 5.251 1.792 1.00 87.19 106 TYR A O 1
ATOM 832 N N . ASP A 1 107 ? -10.644 4.518 -0.260 1.00 91.06 107 ASP A N 1
ATOM 833 C CA . ASP A 1 107 ? -11.226 3.199 -0.073 1.00 91.06 107 ASP A CA 1
ATOM 834 C C . ASP A 1 107 ? -10.128 2.153 0.105 1.00 91.06 107 ASP A C 1
ATOM 836 O O . ASP A 1 107 ? -8.945 2.387 -0.140 1.00 91.06 107 ASP A O 1
ATOM 840 N N . TYR A 1 108 ? -10.536 0.945 0.458 1.00 92.31 108 TYR A N 1
ATOM 841 C CA . TYR A 1 108 ? -9.677 -0.226 0.429 1.00 92.31 108 TYR A CA 1
ATOM 842 C C . TYR A 1 108 ? -10.382 -1.389 -0.267 1.00 92.31 108 TYR A C 1
ATOM 844 O O . TYR A 1 108 ? -11.598 -1.379 -0.495 1.00 92.31 108 TYR A O 1
ATOM 852 N N . GLU A 1 109 ? -9.604 -2.396 -0.634 1.00 93.12 109 GLU A N 1
ATOM 853 C CA . GLU A 1 109 ? -10.104 -3.651 -1.171 1.00 93.12 109 GLU A CA 1
ATOM 854 C C . GLU A 1 109 ? -9.225 -4.809 -0.712 1.00 93.12 109 GLU A C 1
ATOM 856 O O . GLU A 1 109 ? -8.004 -4.768 -0.854 1.00 93.12 109 GLU A O 1
ATOM 861 N N . THR A 1 110 ? -9.856 -5.846 -0.161 1.00 93.44 110 THR A N 1
ATOM 862 C CA . THR A 1 110 ? -9.148 -7.034 0.314 1.00 93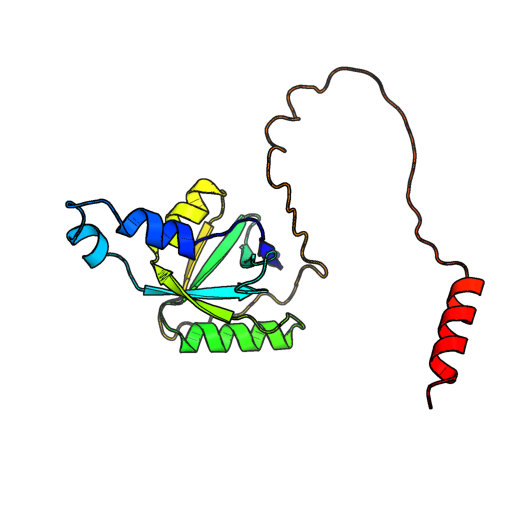.44 110 THR A CA 1
ATOM 863 C C . THR A 1 110 ? -9.058 -8.073 -0.795 1.00 93.44 110 THR A C 1
ATOM 865 O O . THR A 1 110 ? -10.075 -8.561 -1.293 1.00 93.44 110 THR A O 1
ATOM 868 N N . VAL A 1 111 ? -7.835 -8.456 -1.144 1.00 94.38 111 VAL A N 1
ATOM 869 C CA . VAL A 1 111 ? -7.535 -9.548 -2.067 1.00 94.38 111 VAL A CA 1
ATOM 870 C C . VAL A 1 111 ? -7.361 -10.819 -1.242 1.00 94.38 111 VAL A C 1
ATOM 872 O O . VAL A 1 111 ? -6.401 -10.963 -0.484 1.00 94.38 111 VAL A O 1
ATOM 875 N N . ALA A 1 112 ? -8.331 -11.726 -1.356 1.00 93.00 112 ALA A N 1
ATOM 876 C CA . ALA A 1 112 ? -8.279 -13.023 -0.691 1.00 93.00 112 ALA A CA 1
ATOM 877 C C . ALA A 1 112 ? -7.121 -13.880 -1.226 1.00 93.00 112 ALA A C 1
ATOM 879 O O . ALA A 1 112 ? -6.715 -13.735 -2.378 1.00 93.00 112 ALA A O 1
ATOM 880 N N . GLU A 1 113 ? -6.637 -14.806 -0.400 1.00 93.62 113 GLU A N 1
ATOM 881 C CA . GLU A 1 113 ? -5.554 -15.718 -0.771 1.00 93.62 113 GLU A CA 1
ATOM 882 C C . GLU A 1 113 ? -5.876 -16.494 -2.060 1.00 93.62 113 GLU A C 1
ATOM 884 O O . GLU A 1 113 ? -6.970 -17.041 -2.235 1.00 93.62 113 GLU A O 1
ATOM 889 N N . GLY A 1 114 ? -4.913 -16.524 -2.980 1.00 89.62 114 GLY A N 1
ATOM 890 C CA . GLY A 1 114 ? -5.017 -17.183 -4.278 1.00 89.62 114 GLY A CA 1
ATOM 891 C C . GLY A 1 114 ? -5.832 -16.407 -5.317 1.00 89.62 114 GLY A C 1
ATOM 892 O O . GLY A 1 114 ? -5.899 -16.836 -6.473 1.00 89.62 114 GLY A O 1
ATOM 893 N N . MET A 1 115 ? -6.426 -15.265 -4.955 1.00 90.75 115 MET A N 1
ATOM 894 C CA . MET A 1 115 ? -7.128 -14.395 -5.896 1.00 90.75 115 MET A CA 1
ATOM 895 C C . MET A 1 115 ? -6.116 -13.591 -6.717 1.00 90.75 115 MET A C 1
ATOM 897 O O . MET A 1 115 ? -5.176 -13.001 -6.190 1.00 90.75 115 MET A O 1
ATOM 901 N N . LEU A 1 116 ? -6.285 -13.594 -8.040 1.00 84.50 116 LEU A N 1
ATOM 902 C CA . LEU A 1 116 ? -5.397 -12.866 -8.938 1.00 84.50 116 LEU A CA 1
ATOM 903 C C . LEU A 1 116 ? -5.860 -11.412 -9.076 1.00 84.50 116 LEU A C 1
ATOM 905 O O . LEU A 1 116 ? -6.803 -11.129 -9.814 1.00 84.50 116 LEU A O 1
ATOM 909 N N . ALA A 1 117 ? -5.156 -10.497 -8.417 1.00 87.12 117 ALA A N 1
ATOM 910 C CA . ALA A 1 117 ? -5.240 -9.074 -8.716 1.00 87.12 117 ALA A CA 1
ATOM 911 C C . ALA A 1 117 ? -4.315 -8.735 -9.897 1.00 87.12 117 ALA A C 1
ATOM 913 O O . ALA A 1 117 ? -3.168 -9.182 -9.941 1.00 87.12 117 ALA A O 1
ATOM 914 N N . ILE A 1 118 ? -4.812 -7.951 -10.855 1.00 88.38 118 ILE A N 1
ATOM 915 C CA . ILE A 1 118 ? -4.041 -7.478 -12.012 1.00 88.38 118 ILE A CA 1
ATOM 916 C C . ILE A 1 118 ? -4.003 -5.949 -11.938 1.00 88.38 118 ILE A C 1
ATOM 918 O O . ILE A 1 118 ? -5.079 -5.342 -11.894 1.00 88.38 118 ILE A O 1
ATOM 922 N N . PRO A 1 119 ? -2.815 -5.317 -11.910 1.00 85.19 119 PRO A N 1
ATOM 923 C CA . PRO A 1 119 ? -2.736 -3.867 -11.922 1.00 85.19 119 PRO A CA 1
ATOM 924 C C . PRO A 1 119 ? -3.293 -3.330 -13.246 1.00 85.19 119 PRO A C 1
ATOM 926 O O . PRO A 1 119 ? -3.084 -3.954 -14.291 1.00 85.19 119 PRO A O 1
ATOM 929 N N . PRO A 1 120 ? -4.003 -2.195 -13.245 1.00 83.44 120 PRO A N 1
ATOM 930 C CA . PRO A 1 120 ? -4.497 -1.604 -14.481 1.00 83.44 120 PRO A CA 1
ATOM 931 C C . PRO A 1 120 ? -3.354 -1.159 -15.399 1.00 83.44 120 PRO A C 1
ATOM 933 O O . PRO A 1 120 ? -2.379 -0.580 -14.941 1.00 83.44 120 PRO A O 1
ATOM 936 N N . GLU A 1 121 ? -3.542 -1.351 -16.709 1.00 74.88 121 GLU A N 1
ATOM 937 C CA . GLU A 1 121 ? -2.533 -1.118 -17.762 1.00 74.88 121 GLU A CA 1
ATOM 938 C C . GLU A 1 121 ? -2.099 0.349 -17.940 1.00 74.88 121 GLU A C 1
ATOM 940 O O . GLU A 1 121 ? -1.174 0.636 -18.697 1.00 74.88 121 GLU A O 1
ATOM 945 N N . LYS A 1 122 ? -2.807 1.299 -17.318 1.00 68.62 122 LYS A N 1
ATOM 946 C CA . LYS A 1 122 ? -2.475 2.724 -17.372 1.00 68.62 122 LYS A CA 1
ATOM 947 C C . LYS A 1 122 ? -1.964 3.160 -16.011 1.00 68.62 122 LYS A C 1
ATOM 949 O O . LYS A 1 122 ? -2.701 3.125 -15.031 1.00 68.62 122 LYS A O 1
ATOM 954 N N . ASN A 1 123 ? -0.730 3.624 -15.955 1.00 65.75 123 ASN A N 1
ATOM 955 C CA . ASN A 1 123 ? -0.182 4.332 -14.809 1.00 65.75 123 ASN A CA 1
ATOM 956 C C . ASN A 1 123 ? -0.202 5.842 -15.065 1.00 65.75 123 ASN A C 1
ATOM 958 O O . ASN A 1 123 ? -0.206 6.296 -16.212 1.00 65.75 123 ASN A O 1
ATOM 962 N N . VAL A 1 124 ? -0.277 6.635 -13.996 1.00 61.06 124 VAL A N 1
ATOM 963 C CA . VAL A 1 124 ? 0.053 8.060 -14.112 1.00 61.06 124 VAL A CA 1
ATOM 964 C C . VAL A 1 124 ? 1.572 8.128 -14.254 1.00 61.06 124 VAL A C 1
ATOM 966 O O . VAL A 1 124 ? 2.283 7.559 -13.431 1.00 61.06 124 VAL A O 1
ATOM 969 N N . ALA A 1 125 ? 2.058 8.764 -15.323 1.00 51.78 125 ALA A N 1
ATOM 970 C CA . ALA A 1 125 ? 3.485 8.804 -15.664 1.00 51.78 125 ALA A CA 1
ATOM 971 C C . ALA A 1 125 ? 4.348 9.487 -14.588 1.00 51.78 125 ALA A C 1
ATOM 973 O O . ALA A 1 125 ? 5.552 9.256 -14.525 1.00 51.78 125 ALA A O 1
ATOM 974 N N . GLU A 1 126 ? 3.725 10.299 -13.736 1.00 52.75 126 GLU A N 1
ATOM 975 C CA . GLU A 1 126 ? 4.367 10.961 -12.613 1.00 52.75 126 GLU A CA 1
ATOM 976 C C . GLU A 1 126 ? 3.538 10.717 -11.350 1.00 52.75 126 GLU A C 1
ATOM 978 O O . GLU A 1 126 ? 2.325 10.956 -11.366 1.00 52.75 126 GLU A O 1
ATOM 983 N N . PRO A 1 127 ? 4.145 10.248 -10.248 1.00 53.47 127 PRO A N 1
ATOM 984 C CA . PRO A 1 127 ? 3.520 10.364 -8.950 1.00 53.47 127 PRO A CA 1
ATOM 985 C C . PRO A 1 127 ? 3.319 11.866 -8.625 1.00 53.47 127 PRO A C 1
ATOM 987 O O . PRO A 1 127 ? 4.250 12.520 -8.169 1.00 53.47 127 PRO A O 1
ATOM 990 N N . GLU A 1 128 ? 2.121 12.417 -8.878 1.00 51.12 128 GLU A N 1
ATOM 991 C CA . GLU A 1 128 ? 1.453 13.547 -8.183 1.00 51.12 128 GLU A CA 1
ATOM 992 C C . GLU A 1 128 ? 1.481 13.418 -6.633 1.00 51.12 128 GLU A C 1
ATOM 994 O O . GLU A 1 128 ? 0.479 13.233 -5.935 1.00 51.12 128 GLU A O 1
ATOM 999 N N . TRP A 1 129 ? 2.685 13.314 -6.083 1.00 57.00 129 TRP A N 1
ATOM 1000 C CA . TRP A 1 129 ? 2.953 13.324 -4.661 1.00 57.00 129 TRP A CA 1
ATOM 1001 C C . TRP A 1 129 ? 2.749 14.762 -4.207 1.00 57.00 129 TRP A C 1
ATOM 1003 O O . TRP A 1 129 ? 3.557 15.630 -4.533 1.00 57.00 129 TRP A O 1
ATOM 1013 N N . ASP A 1 130 ? 1.643 15.018 -3.513 1.00 49.59 130 ASP A N 1
ATOM 1014 C CA . ASP A 1 130 ? 1.395 16.306 -2.877 1.00 49.59 130 ASP A CA 1
ATOM 1015 C C . ASP A 1 130 ? 1.821 16.223 -1.399 1.00 49.59 130 ASP A C 1
ATOM 1017 O O . ASP A 1 130 ? 1.071 15.697 -0.569 1.00 49.59 130 ASP A O 1
ATOM 1021 N N . PRO A 1 131 ? 3.028 16.698 -1.037 1.00 42.62 131 PRO A N 1
ATOM 1022 C CA . PRO A 1 131 ? 3.468 16.737 0.356 1.00 42.62 131 PRO A CA 1
ATOM 1023 C C . PRO A 1 131 ? 2.626 17.684 1.217 1.00 42.62 131 PRO A C 1
ATOM 1025 O O . PRO A 1 131 ? 2.669 17.588 2.445 1.00 42.62 131 PRO A O 1
ATOM 1028 N N . ASP A 1 132 ? 1.850 18.572 0.591 1.00 43.56 132 ASP A N 1
ATOM 1029 C CA . ASP A 1 132 ? 1.053 19.609 1.227 1.00 43.56 132 ASP A CA 1
ATOM 1030 C C . ASP A 1 132 ? -0.446 19.291 1.150 1.00 43.56 132 ASP A C 1
ATOM 1032 O O . ASP A 1 132 ? -1.255 20.205 1.003 1.00 43.56 132 ASP A O 1
ATOM 1036 N N . GLY A 1 133 ? -0.834 18.014 1.311 1.00 45.81 133 GLY A N 1
ATOM 1037 C CA . GLY A 1 133 ? -2.217 17.506 1.390 1.00 45.81 133 GLY A CA 1
ATOM 1038 C C . GLY A 1 133 ? -3.080 18.072 2.538 1.00 45.81 133 GLY A C 1
ATOM 1039 O O . GLY A 1 133 ? -3.816 17.353 3.213 1.00 45.81 133 GLY A O 1
ATOM 1040 N N . VAL A 1 134 ? -3.008 19.377 2.774 1.00 42.91 134 VAL A N 1
ATOM 1041 C CA . VAL A 1 134 ? -3.824 20.190 3.652 1.00 42.91 134 VAL A CA 1
ATOM 1042 C C . VAL A 1 134 ? -4.493 21.263 2.789 1.00 42.91 134 VAL A C 1
ATOM 1044 O O . VAL A 1 134 ? -3.913 22.287 2.444 1.00 42.91 134 VAL A O 1
ATOM 1047 N N . LEU A 1 135 ? -5.797 21.052 2.581 1.00 44.03 135 LEU A N 1
ATOM 1048 C CA . LEU A 1 135 ? -6.809 22.096 2.386 1.00 44.03 135 LEU A CA 1
ATOM 1049 C C . LEU A 1 135 ? -7.091 22.580 0.952 1.00 44.03 135 LEU A C 1
ATOM 1051 O O . LEU A 1 135 ? -7.032 23.776 0.668 1.00 44.03 135 LEU A O 1
ATOM 1055 N N . GLN A 1 136 ? -7.623 21.698 0.102 1.00 41.16 136 GLN A N 1
ATOM 1056 C CA . GLN A 1 136 ? -8.415 22.133 -1.063 1.00 41.16 136 GLN A CA 1
ATOM 1057 C C . GLN A 1 136 ? -9.931 21.928 -0.905 1.00 41.16 136 GLN A C 1
ATOM 1059 O O . GLN A 1 136 ? -10.677 22.066 -1.862 1.00 41.16 136 GLN A O 1
ATOM 1064 N N . ALA A 1 137 ? -10.409 21.703 0.326 1.00 38.09 137 ALA A N 1
ATOM 1065 C CA . ALA A 1 137 ? -11.837 21.766 0.670 1.00 38.09 137 ALA A CA 1
ATOM 1066 C C . ALA A 1 137 ? -12.260 23.092 1.344 1.00 38.09 137 ALA A C 1
ATOM 1068 O O . ALA A 1 137 ? -13.450 23.336 1.511 1.00 38.09 137 ALA A O 1
ATOM 1069 N N . ALA A 1 138 ? -11.324 23.981 1.716 1.00 38.06 138 ALA A N 1
ATOM 1070 C CA . ALA A 1 138 ? -11.667 25.287 2.309 1.00 38.06 138 ALA A CA 1
ATOM 1071 C C . ALA A 1 138 ? -11.428 26.494 1.389 1.00 38.06 138 ALA A C 1
ATOM 1073 O O . ALA A 1 138 ? -11.625 27.631 1.818 1.00 38.06 138 ALA A O 1
ATOM 1074 N N . ARG A 1 139 ? -11.041 26.282 0.124 1.00 38.19 139 ARG A N 1
ATOM 1075 C CA . ARG A 1 139 ? -10.786 27.384 -0.822 1.00 38.19 139 ARG A CA 1
ATOM 1076 C C . ARG A 1 139 ? -11.994 27.759 -1.689 1.00 38.19 139 ARG A C 1
ATOM 1078 O O . ARG A 1 139 ? -12.005 28.836 -2.271 1.00 38.19 139 ARG A O 1
ATOM 1085 N N . GLU A 1 140 ? -13.056 26.951 -1.691 1.00 38.03 140 GLU A N 1
ATOM 1086 C CA . GLU A 1 140 ? -14.282 27.232 -2.461 1.00 38.03 140 GLU A CA 1
ATOM 1087 C C . GLU A 1 140 ? -15.228 28.254 -1.795 1.00 38.03 140 GLU A C 1
ATOM 1089 O O . GLU A 1 140 ? -16.211 28.672 -2.401 1.00 38.03 140 GLU A O 1
ATOM 1094 N N . ALA A 1 141 ? -14.919 28.736 -0.584 1.00 43.00 141 ALA A N 1
ATOM 1095 C CA . ALA A 1 141 ? -15.717 29.762 0.103 1.00 43.00 141 ALA A CA 1
ATOM 1096 C C . ALA A 1 141 ? -15.210 31.209 -0.084 1.00 43.00 141 ALA A C 1
ATOM 1098 O O . ALA A 1 141 ? -15.753 32.127 0.530 1.00 43.00 141 ALA A O 1
ATOM 1099 N N . GLN A 1 142 ? -14.192 31.444 -0.920 1.00 43.94 142 GLN A N 1
ATOM 1100 C CA . GLN A 1 142 ? -13.678 32.791 -1.214 1.00 43.94 142 GLN A CA 1
ATOM 1101 C C . GLN A 1 142 ? -13.547 33.044 -2.721 1.00 43.94 142 GLN A C 1
ATOM 1103 O O . GLN A 1 142 ? -12.555 33.578 -3.201 1.00 43.94 142 GLN A O 1
ATOM 1108 N N . ALA A 1 143 ? -14.582 32.686 -3.482 1.00 44.66 143 ALA A N 1
ATOM 1109 C CA . ALA A 1 143 ? -14.790 33.217 -4.825 1.00 44.66 143 ALA A CA 1
ATOM 1110 C C . ALA A 1 143 ? -15.573 34.538 -4.740 1.00 44.66 143 ALA A C 1
ATOM 1112 O O . ALA A 1 143 ? -16.758 34.609 -5.061 1.00 44.66 143 ALA A O 1
ATOM 1113 N N . SER A 1 144 ? -14.904 35.599 -4.296 1.00 44.38 144 SER A N 1
ATOM 1114 C CA . SER A 1 144 ? -15.298 36.956 -4.659 1.00 44.38 144 SER A CA 1
ATOM 1115 C C . SER A 1 144 ? -14.064 37.842 -4.754 1.00 44.38 144 SER A C 1
ATOM 1117 O O . SER A 1 144 ? -13.478 38.193 -3.733 1.00 44.38 144 SER A O 1
ATOM 1119 N N . ASP A 1 145 ? -13.779 38.224 -5.996 1.00 40.06 145 ASP A N 1
ATOM 1120 C CA . ASP A 1 145 ? -13.195 39.498 -6.425 1.00 40.06 145 ASP A CA 1
ATOM 1121 C C . ASP A 1 145 ? -11.818 39.448 -7.125 1.00 40.06 145 ASP A C 1
ATOM 1123 O O . ASP A 1 145 ? -10.845 38.904 -6.615 1.00 40.06 145 ASP A O 1
ATOM 1127 N N . ALA A 1 146 ? -11.816 40.089 -8.303 1.00 34.09 146 ALA A N 1
ATOM 1128 C CA . ALA A 1 146 ? -10.723 40.556 -9.169 1.00 34.09 146 ALA A CA 1
ATOM 1129 C C . ALA A 1 146 ? -9.756 39.551 -9.862 1.00 34.09 146 ALA A C 1
ATOM 1131 O O . ALA A 1 146 ? -8.920 38.912 -9.236 1.00 34.09 146 ALA A O 1
ATOM 1132 N N . GLY A 1 147 ? -9.803 39.501 -11.209 1.00 30.95 147 GLY A N 1
ATOM 1133 C CA . GLY A 1 147 ? -8.745 38.933 -12.083 1.00 30.95 147 GLY A CA 1
ATOM 1134 C C . GLY A 1 147 ? -7.670 39.968 -12.471 1.00 30.95 147 GLY A C 1
ATOM 1135 O O . GLY A 1 147 ? -7.559 40.975 -11.776 1.00 30.95 147 GLY A O 1
ATOM 1136 N N . PRO A 1 148 ? -6.980 39.864 -13.630 1.00 49.53 148 PRO A N 1
ATOM 1137 C CA . PRO A 1 148 ? -6.441 38.697 -14.341 1.00 49.53 148 PRO A CA 1
ATOM 1138 C C . PRO A 1 148 ? -4.887 38.718 -14.365 1.00 49.53 148 PRO A C 1
ATOM 1140 O O . PRO A 1 148 ? -4.279 39.787 -14.345 1.00 49.53 148 PRO A O 1
ATOM 1143 N N . THR A 1 149 ? -4.208 37.575 -14.495 1.00 31.28 149 THR A N 1
ATOM 1144 C CA . THR A 1 149 ? -2.811 37.547 -14.986 1.00 31.28 149 THR A CA 1
ATOM 1145 C C . THR A 1 149 ? -2.556 36.245 -15.738 1.00 31.28 149 THR A C 1
ATOM 1147 O O . THR A 1 149 ? -2.669 35.156 -15.183 1.00 31.28 149 THR A O 1
ATOM 1150 N N . GLU A 1 150 ? -2.288 36.391 -17.033 1.00 46.62 150 GLU A N 1
ATOM 1151 C CA . GLU A 1 150 ? -1.749 35.367 -17.922 1.00 46.62 150 GLU A CA 1
ATOM 1152 C C . GLU A 1 150 ? -0.277 35.143 -17.576 1.00 46.62 150 GLU A C 1
ATOM 1154 O O . GLU A 1 150 ? 0.481 36.087 -17.732 1.00 46.62 150 GLU A O 1
ATOM 1159 N N . GLU A 1 151 ? 0.138 33.928 -17.206 1.00 35.38 151 GLU A N 1
ATOM 1160 C CA . GLU A 1 151 ? 1.495 33.421 -17.475 1.00 35.38 151 GLU A CA 1
ATOM 1161 C C . GLU A 1 151 ? 1.432 31.893 -17.642 1.00 35.38 151 GLU A C 1
ATOM 1163 O O . GLU A 1 151 ? 1.082 31.155 -16.721 1.00 35.38 151 GLU A O 1
ATOM 1168 N N . LYS A 1 152 ? 1.740 31.413 -18.851 1.00 37.81 152 LYS A N 1
ATOM 1169 C CA . LYS A 1 152 ? 2.105 30.016 -19.110 1.00 37.81 152 LYS A CA 1
ATOM 1170 C C . LYS A 1 152 ? 3.600 29.843 -18.809 1.00 37.81 152 LYS A C 1
ATOM 1172 O O . LYS A 1 152 ? 4.370 30.682 -19.276 1.00 37.81 152 LYS A O 1
ATOM 1177 N N . PRO A 1 153 ? 4.056 28.747 -18.185 1.00 39.47 153 PRO A N 1
ATOM 1178 C CA . PRO A 1 153 ? 5.440 28.326 -18.314 1.00 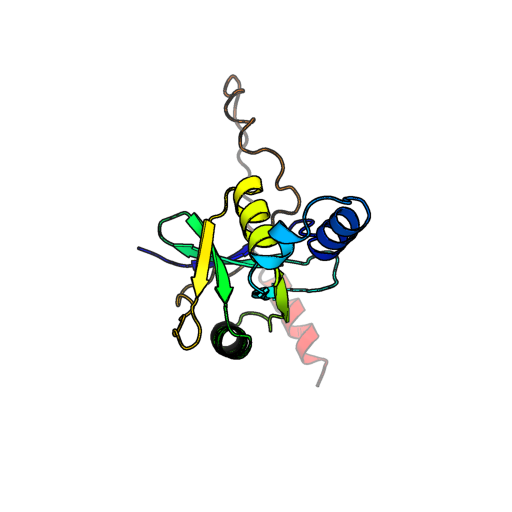39.47 153 PRO A CA 1
ATOM 1179 C C . PRO A 1 153 ? 5.543 27.349 -19.492 1.00 39.47 153 PRO A C 1
ATOM 1181 O O . PRO A 1 153 ? 5.111 26.200 -19.417 1.00 39.47 153 PRO A O 1
ATOM 1184 N N . GLU A 1 154 ? 6.083 27.828 -20.608 1.00 39.41 154 GLU A N 1
ATOM 1185 C CA . GLU A 1 154 ? 6.510 26.991 -21.729 1.00 39.41 154 GLU A CA 1
ATOM 1186 C C . GLU A 1 154 ? 7.981 26.646 -21.474 1.00 39.41 154 GLU A C 1
ATOM 1188 O O . GLU A 1 154 ? 8.871 27.460 -21.713 1.00 39.41 154 GLU A O 1
ATOM 1193 N N . THR A 1 155 ? 8.255 25.469 -20.909 1.00 52.19 155 THR A N 1
ATOM 1194 C CA . THR A 1 155 ? 9.630 24.96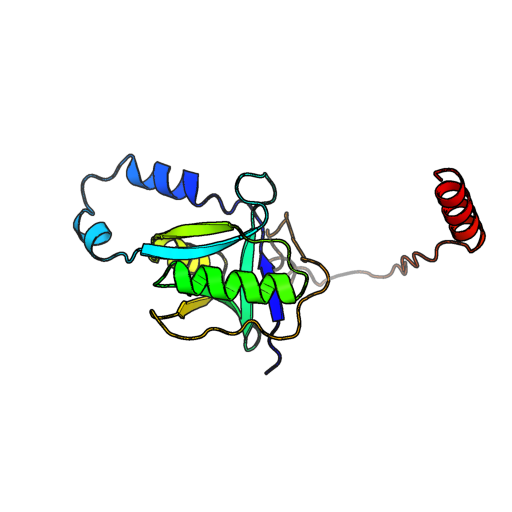0 -20.800 1.00 52.19 155 THR A CA 1
ATOM 1195 C C . THR A 1 155 ? 10.042 24.377 -22.152 1.00 52.19 155 THR A C 1
ATOM 1197 O O . THR A 1 155 ? 10.120 23.164 -22.327 1.00 52.19 155 THR A O 1
ATOM 1200 N N . GLU A 1 156 ? 10.267 25.243 -23.137 1.00 49.16 156 GLU A N 1
ATOM 1201 C CA . GLU A 1 156 ? 10.953 24.883 -24.376 1.00 49.16 156 GLU A CA 1
ATOM 1202 C C . GLU A 1 156 ? 12.450 25.125 -24.170 1.00 49.16 156 GLU A C 1
ATOM 1204 O O . GLU A 1 156 ? 12.926 26.260 -24.197 1.00 49.16 156 GLU A O 1
ATOM 1209 N N . PHE A 1 157 ? 13.206 24.054 -23.916 1.00 57.50 157 PHE A N 1
ATOM 1210 C CA . PHE A 1 157 ? 14.664 24.132 -23.977 1.00 57.50 157 PHE A CA 1
ATOM 1211 C C . PHE A 1 157 ? 15.069 24.534 -25.392 1.00 57.50 157 PHE A C 1
ATOM 1213 O O . PHE A 1 157 ? 14.607 23.951 -26.374 1.00 57.50 157 PHE A O 1
ATOM 1220 N N . SER A 1 158 ? 15.936 25.532 -25.498 1.00 67.06 158 SER A N 1
ATOM 1221 C CA . SER A 1 158 ? 16.412 26.003 -26.792 1.00 67.06 158 SER A CA 1
ATOM 1222 C C . SER A 1 158 ? 17.266 24.928 -27.476 1.00 67.06 158 SER A C 1
ATOM 1224 O O . SER A 1 158 ? 17.996 24.183 -26.819 1.00 67.06 158 SER A O 1
ATOM 1226 N N . ASP A 1 159 ? 17.245 24.873 -28.811 1.00 64.75 159 ASP A N 1
ATOM 1227 C CA . ASP A 1 159 ? 18.069 23.928 -29.587 1.00 64.75 159 ASP A CA 1
ATOM 1228 C C . ASP A 1 159 ? 19.567 24.006 -29.221 1.00 64.75 159 ASP A C 1
ATOM 1230 O O . ASP A 1 159 ? 20.293 23.010 -29.257 1.00 64.75 159 ASP A O 1
ATOM 1234 N N . ALA A 1 160 ? 20.027 25.185 -28.791 1.00 68.62 160 ALA A N 1
ATOM 1235 C CA . ALA A 1 160 ? 21.389 25.409 -28.315 1.00 68.62 160 ALA A CA 1
ATOM 1236 C C . ALA A 1 160 ? 21.693 24.695 -26.982 1.00 68.62 160 ALA A C 1
ATOM 1238 O O . ALA A 1 160 ? 22.822 24.256 -26.751 1.00 68.62 160 ALA A O 1
ATOM 1239 N N . GLU A 1 161 ? 20.710 24.558 -26.093 1.00 76.38 161 GLU A N 1
ATOM 1240 C CA . GLU A 1 161 ? 20.858 23.812 -24.840 1.00 76.38 161 GLU A CA 1
ATOM 1241 C C . GLU A 1 161 ? 20.913 22.306 -25.103 1.00 76.38 161 GLU A C 1
ATOM 1243 O O . GLU A 1 161 ? 21.763 21.619 -24.530 1.00 76.38 161 GLU A O 1
ATOM 1248 N N . LEU A 1 162 ? 20.106 21.806 -26.044 1.00 76.56 162 LEU A N 1
ATOM 1249 C CA . LEU A 1 162 ? 20.140 20.405 -26.471 1.00 76.56 162 LEU A CA 1
ATOM 1250 C C . LEU A 1 162 ? 21.498 20.022 -27.086 1.00 76.56 162 LEU A C 1
ATOM 1252 O O . LEU A 1 162 ? 22.035 18.948 -26.796 1.00 76.56 162 LEU A O 1
ATOM 1256 N N . GLU A 1 163 ? 22.106 20.910 -27.877 1.00 80.12 163 GLU A N 1
ATOM 1257 C CA . GLU A 1 163 ? 23.420 20.659 -28.482 1.00 80.12 163 GLU A CA 1
ATOM 1258 C C . GLU A 1 163 ? 24.552 20.630 -27.439 1.00 80.12 163 GLU A C 1
ATOM 1260 O O . GLU A 1 163 ? 25.453 19.784 -27.507 1.00 80.12 163 GLU A O 1
ATOM 1265 N N . ASN A 1 164 ? 24.470 21.483 -26.415 1.00 82.25 164 ASN A N 1
ATOM 1266 C CA . ASN A 1 164 ? 25.409 21.470 -25.292 1.00 82.25 164 ASN A CA 1
ATOM 1267 C C . ASN A 1 164 ? 25.312 20.177 -24.467 1.00 82.25 164 ASN A C 1
ATOM 1269 O O . ASN A 1 164 ? 26.338 19.636 -24.043 1.00 82.25 164 ASN A O 1
ATOM 1273 N N . ILE A 1 165 ? 24.099 19.654 -24.273 1.00 80.25 165 ILE A N 1
ATOM 1274 C CA . ILE A 1 165 ? 23.870 18.393 -23.557 1.00 80.25 165 ILE A CA 1
ATOM 1275 C C . ILE A 1 165 ? 24.464 17.215 -24.341 1.00 80.25 165 ILE A C 1
ATOM 1277 O O . ILE A 1 165 ? 25.179 16.396 -23.757 1.00 80.25 165 ILE A O 1
ATOM 1281 N N . ARG A 1 166 ? 24.267 17.163 -25.668 1.00 77.38 166 ARG A N 1
ATOM 1282 C CA . ARG A 1 166 ? 24.816 16.092 -26.521 1.00 77.38 166 ARG A CA 1
ATOM 1283 C C . ARG A 1 166 ? 26.341 16.029 -26.448 1.00 77.38 166 ARG A C 1
ATOM 1285 O O . ARG A 1 166 ? 26.918 14.965 -26.241 1.00 77.38 166 ARG A O 1
ATOM 1292 N N . ARG A 1 167 ? 26.998 17.187 -26.544 1.00 81.88 167 ARG A N 1
ATOM 1293 C CA . ARG A 1 167 ? 28.464 17.288 -26.558 1.00 81.88 167 ARG A CA 1
ATOM 1294 C C . ARG A 1 167 ? 29.111 16.845 -25.245 1.00 81.88 167 ARG A C 1
ATOM 1296 O O . ARG A 1 167 ? 30.234 16.349 -25.249 1.00 81.88 167 ARG A O 1
ATOM 1303 N N . ARG A 1 168 ? 28.407 17.017 -24.121 1.00 79.44 168 ARG A N 1
ATOM 1304 C CA . ARG A 1 168 ? 28.872 16.591 -22.793 1.00 79.44 168 ARG A CA 1
ATOM 1305 C C . ARG A 1 168 ? 28.863 15.068 -22.632 1.00 79.44 168 ARG A C 1
ATOM 1307 O O . ARG A 1 168 ? 29.712 14.541 -21.920 1.00 79.44 168 ARG A O 1
ATOM 1314 N N . LEU A 1 169 ? 27.936 14.377 -23.295 1.00 74.50 169 LEU A N 1
ATOM 1315 C CA . LEU A 1 169 ? 27.796 12.918 -23.236 1.00 74.50 169 LEU A CA 1
ATOM 1316 C C . LEU A 1 169 ? 28.789 12.185 -24.154 1.00 74.50 169 LEU A C 1
ATOM 1318 O O . LEU A 1 169 ? 29.215 11.082 -23.832 1.00 74.50 169 LEU A O 1
ATOM 1322 N N . GLU A 1 170 ? 29.227 12.814 -25.246 1.00 73.19 170 GLU A N 1
ATOM 1323 C CA . GLU A 1 170 ? 30.217 12.245 -26.178 1.00 73.19 170 GLU A CA 1
ATOM 1324 C C . GLU A 1 170 ? 31.667 12.260 -25.642 1.00 73.19 170 GLU A C 1
ATOM 1326 O O . GLU A 1 170 ? 32.541 11.628 -26.224 1.00 73.19 170 GLU A O 1
ATOM 1331 N N . GLY A 1 171 ? 31.943 12.953 -24.529 1.00 64.81 171 GLY A N 1
ATOM 1332 C CA . GLY A 1 171 ? 33.276 13.028 -23.907 1.00 64.81 171 GLY A CA 1
ATOM 1333 C C . GLY A 1 171 ? 33.567 11.962 -22.841 1.00 64.81 171 GLY A C 1
ATOM 1334 O O . GLY A 1 171 ? 34.562 12.082 -22.129 1.00 64.81 171 GLY A O 1
ATOM 1335 N N . LEU A 1 172 ? 32.681 10.975 -22.682 1.00 61.06 172 LEU A N 1
ATOM 1336 C CA . LEU A 1 172 ? 32.705 9.970 -21.609 1.00 61.06 172 LEU A CA 1
ATOM 1337 C C . LEU A 1 172 ? 32.955 8.532 -22.108 1.00 61.06 172 LEU A C 1
ATOM 1339 O O . LEU A 1 172 ? 32.702 7.586 -21.362 1.00 61.06 172 LEU A O 1
ATOM 1343 N N . LEU A 1 173 ? 33.472 8.373 -23.336 1.00 51.28 173 LEU A N 1
ATOM 1344 C CA . LEU A 1 173 ? 33.856 7.086 -23.935 1.00 51.28 173 LEU A CA 1
ATOM 1345 C C . LEU A 1 173 ? 35.343 7.037 -24.306 1.00 51.28 173 LEU A C 1
ATOM 1347 O O . LEU A 1 173 ? 35.826 8.008 -24.933 1.00 51.28 173 LEU A O 1
#

Radius of gyration: 21.37 Å; chains: 1; bounding box: 50×58×59 Å